Protein AF-A0AAX6I7D7-F1 (afdb_monomer_lite)

Structure (mmCIF, N/CA/C/O backbone):
d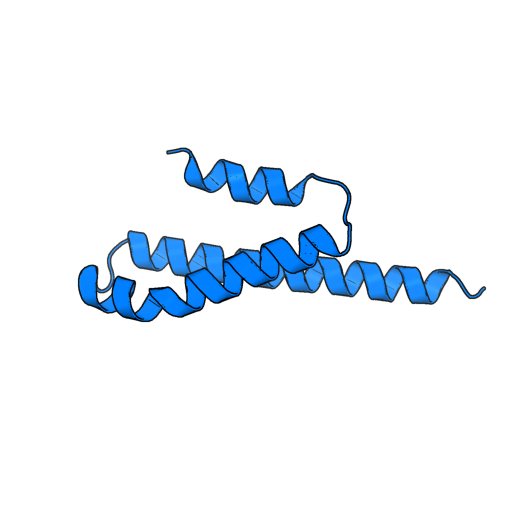ata_AF-A0AAX6I7D7-F1
#
_entry.id   AF-A0AAX6I7D7-F1
#
loop_
_atom_site.group_PDB
_atom_site.id
_atom_site.type_symbol
_atom_site.label_atom_id
_atom_site.label_alt_id
_atom_site.label_comp_id
_atom_site.label_asym_id
_atom_site.label_entity_id
_atom_site.label_seq_id
_atom_site.pdbx_PDB_ins_code
_atom_site.Cartn_x
_atom_site.Cartn_y
_atom_site.Cartn_z
_atom_site.occupancy
_atom_site.B_iso_or_equiv
_atom_site.auth_seq_id
_atom_site.auth_comp_id
_atom_site.auth_asym_id
_atom_site.auth_atom_id
_atom_site.pdbx_PDB_model_num
ATOM 1 N N . MET A 1 1 ? 4.043 15.930 -9.107 1.00 43.31 1 MET A N 1
ATOM 2 C CA . MET A 1 1 ? 3.663 14.503 -9.111 1.00 43.31 1 MET A CA 1
ATOM 3 C C . MET A 1 1 ? 2.684 14.268 -7.968 1.00 43.31 1 MET A C 1
ATOM 5 O O . MET A 1 1 ? 3.037 14.544 -6.834 1.00 43.31 1 MET A O 1
ATOM 9 N N . GLN A 1 2 ? 1.432 13.912 -8.270 1.00 57.91 2 GLN A N 1
ATOM 10 C CA . GLN A 1 2 ? 0.281 13.998 -7.346 1.00 57.91 2 GLN A CA 1
ATOM 11 C C . GLN A 1 2 ? -0.134 12.653 -6.715 1.00 57.91 2 GLN A C 1
ATOM 13 O O . GLN A 1 2 ? -1.009 12.639 -5.855 1.00 57.91 2 GLN A O 1
ATOM 18 N N . LEU A 1 3 ? 0.501 11.541 -7.100 1.00 53.88 3 LEU A N 1
ATOM 19 C CA . LEU A 1 3 ? 0.142 10.187 -6.657 1.00 53.88 3 LEU A CA 1
ATOM 20 C C . LEU A 1 3 ? 0.347 9.975 -5.141 1.00 53.88 3 LEU A C 1
ATOM 22 O O . LEU A 1 3 ? -0.489 9.363 -4.482 1.00 53.88 3 LEU A O 1
ATOM 26 N N . LEU A 1 4 ? 1.389 10.583 -4.563 1.00 49.03 4 LEU A N 1
ATOM 27 C CA . LEU A 1 4 ? 1.708 10.511 -3.128 1.00 49.03 4 LEU A CA 1
ATOM 28 C C . LEU A 1 4 ? 0.700 11.250 -2.225 1.00 49.03 4 LEU A C 1
ATOM 30 O O . LEU A 1 4 ? 0.573 10.915 -1.051 1.00 49.03 4 LEU A O 1
ATOM 34 N N . ASN A 1 5 ? -0.068 12.208 -2.762 1.00 54.12 5 ASN A N 1
ATOM 35 C CA . ASN A 1 5 ? -1.074 12.946 -1.984 1.00 54.12 5 ASN A CA 1
ATOM 36 C C . ASN A 1 5 ? -2.325 12.110 -1.670 1.00 54.12 5 ASN A C 1
ATOM 38 O O . ASN A 1 5 ? -3.059 12.437 -0.738 1.00 54.12 5 ASN A O 1
ATOM 42 N N . PHE A 1 6 ? -2.598 11.045 -2.433 1.00 58.72 6 PHE A N 1
ATOM 43 C CA . PHE A 1 6 ? -3.798 10.232 -2.220 1.00 58.72 6 PHE A CA 1
ATOM 44 C C . PHE A 1 6 ? -3.642 9.297 -1.012 1.00 58.72 6 PHE A C 1
ATOM 46 O O . PHE A 1 6 ? -4.569 9.163 -0.215 1.00 58.72 6 PHE A O 1
ATOM 53 N N . GLY A 1 7 ? -2.444 8.732 -0.824 1.00 55.38 7 GLY A N 1
ATOM 54 C CA . GLY A 1 7 ? -2.108 7.900 0.337 1.00 55.38 7 GLY A CA 1
ATOM 55 C C . GLY A 1 7 ? -2.183 8.668 1.661 1.00 55.38 7 GLY A C 1
ATOM 56 O O . GLY A 1 7 ? -2.811 8.194 2.605 1.00 55.38 7 GLY A O 1
ATOM 57 N N . ASP A 1 8 ? -1.650 9.894 1.712 1.00 53.44 8 ASP A N 1
ATOM 58 C CA . ASP A 1 8 ? -1.739 10.752 2.906 1.00 53.44 8 ASP A CA 1
ATOM 59 C C . ASP A 1 8 ? -3.179 11.216 3.191 1.00 53.44 8 ASP A C 1
ATOM 61 O O . ASP A 1 8 ? -3.619 11.234 4.343 1.00 53.44 8 ASP A O 1
ATOM 65 N N . ALA A 1 9 ? -3.974 11.515 2.158 1.00 60.47 9 ALA A N 1
ATOM 66 C CA . ALA A 1 9 ? -5.389 11.857 2.324 1.00 60.47 9 ALA A CA 1
ATOM 67 C C . ALA A 1 9 ? -6.216 10.668 2.856 1.00 60.47 9 ALA A C 1
ATOM 69 O O . ALA A 1 9 ? -7.083 10.836 3.725 1.00 60.47 9 ALA A O 1
ATOM 70 N N . ILE A 1 10 ? -5.900 9.449 2.401 1.00 55.34 10 ILE A N 1
ATOM 71 C CA . ILE A 1 10 ? -6.435 8.208 2.967 1.00 55.34 10 ILE A CA 1
ATOM 72 C C . ILE A 1 10 ? -5.858 7.940 4.359 1.00 55.34 10 ILE A C 1
ATOM 74 O O . ILE A 1 10 ? -6.509 7.260 5.130 1.00 55.34 10 ILE A O 1
ATOM 78 N N . ALA A 1 11 ? -4.742 8.508 4.802 1.00 52.91 11 ALA A N 1
ATOM 79 C CA . ALA A 1 11 ? -4.299 8.341 6.190 1.00 52.91 11 ALA A CA 1
ATOM 80 C C . ALA A 1 11 ? -5.126 9.198 7.180 1.00 52.91 11 ALA A C 1
ATOM 82 O O . ALA A 1 11 ? -5.443 8.748 8.282 1.00 52.91 11 ALA A O 1
ATOM 83 N N . ILE A 1 12 ? -5.605 10.378 6.762 1.00 56.94 12 ILE A N 1
ATOM 84 C CA . ILE A 1 12 ? -6.141 11.427 7.662 1.00 56.94 12 ILE A CA 1
ATOM 85 C C . ILE A 1 12 ? -7.652 11.302 7.992 1.00 56.94 12 ILE A C 1
ATOM 87 O O . ILE A 1 12 ? -8.105 11.787 9.028 1.00 56.94 12 ILE A O 1
ATOM 91 N N . GLY A 1 13 ? -8.467 10.621 7.173 1.00 54.72 13 GLY A N 1
ATOM 92 C CA . GLY A 1 13 ? -9.920 10.476 7.430 1.00 54.72 13 GLY A CA 1
ATOM 93 C C . GLY A 1 13 ? -10.304 9.620 8.660 1.00 54.72 13 GLY A C 1
ATOM 94 O O . GLY A 1 13 ? -9.534 8.760 9.091 1.00 54.72 13 GLY A O 1
ATOM 95 N N . ARG A 1 14 ? -11.518 9.791 9.216 1.00 49.25 14 ARG A N 1
ATOM 96 C CA . ARG A 1 14 ? -12.055 8.933 10.302 1.00 49.25 14 ARG A CA 1
ATOM 97 C C . ARG A 1 14 ? -11.912 7.447 9.937 1.00 49.25 14 ARG A C 1
ATOM 99 O O . ARG A 1 14 ? -12.358 7.028 8.874 1.00 4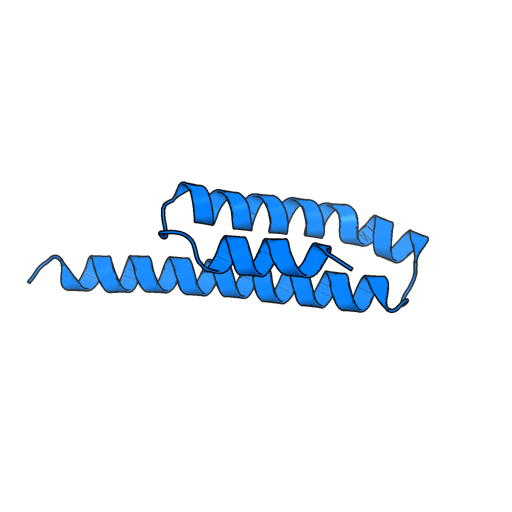9.25 14 ARG A O 1
ATOM 106 N N . ARG A 1 15 ? -11.294 6.663 10.824 1.00 55.03 15 ARG A N 1
ATOM 107 C CA . ARG A 1 15 ? -11.083 5.215 10.669 1.00 55.03 15 ARG A CA 1
ATOM 108 C C . ARG A 1 15 ? -12.438 4.486 10.745 1.00 55.03 15 ARG A C 1
ATOM 110 O O . ARG A 1 15 ? -12.936 4.247 11.841 1.00 55.03 15 ARG A O 1
ATOM 117 N N . SER A 1 16 ? -13.055 4.200 9.595 1.00 59.16 16 SER A N 1
ATOM 118 C CA . SER A 1 16 ? -14.198 3.279 9.455 1.00 59.16 16 SER A CA 1
ATOM 119 C C . SER A 1 16 ? -13.728 1.974 8.806 1.00 59.16 16 SER A C 1
ATOM 121 O O . SER A 1 16 ? -12.692 1.955 8.137 1.00 59.16 16 SER A O 1
ATOM 123 N N . SER A 1 17 ? -14.479 0.886 8.981 1.00 57.72 17 SER A N 1
ATOM 124 C CA . SER A 1 17 ? -14.218 -0.402 8.318 1.00 57.72 17 SER A CA 1
ATOM 125 C C . SER A 1 17 ? -14.050 -0.252 6.800 1.00 57.72 17 SER A C 1
ATOM 127 O O . SER A 1 17 ? -13.150 -0.847 6.221 1.00 57.72 17 SER A O 1
ATOM 129 N N . GLU A 1 18 ? -14.816 0.631 6.157 1.00 63.00 18 GLU A N 1
ATOM 130 C CA . GLU A 1 18 ? -14.711 0.932 4.719 1.00 63.00 18 GLU A CA 1
ATOM 131 C C . GLU A 1 18 ? -13.354 1.515 4.302 1.00 63.00 18 GLU A C 1
ATOM 133 O O . GLU A 1 18 ? -12.979 1.438 3.134 1.00 63.00 18 GLU A O 1
ATOM 138 N N . LYS A 1 19 ? -12.631 2.153 5.225 1.00 67.81 19 LYS A N 1
ATOM 139 C CA . LYS A 1 19 ? -11.309 2.728 4.966 1.00 67.81 19 LYS A CA 1
ATOM 140 C C . LYS A 1 19 ? -10.221 1.658 5.006 1.00 67.81 19 LYS A C 1
ATOM 142 O O . LYS A 1 19 ? -9.299 1.712 4.205 1.00 67.81 19 LYS A O 1
ATOM 147 N N . LEU A 1 20 ? -10.368 0.675 5.898 1.00 74.25 20 LEU A N 1
ATOM 148 C CA . LEU A 1 20 ? -9.521 -0.517 5.939 1.00 74.25 20 LEU A CA 1
ATOM 149 C C . LEU A 1 20 ? -9.694 -1.341 4.661 1.00 74.25 20 LEU A C 1
ATOM 151 O O . LEU A 1 20 ? -8.700 -1.666 4.023 1.00 74.25 20 LEU A O 1
ATOM 155 N N . PHE A 1 21 ? -10.944 -1.603 4.261 1.00 76.50 21 PHE A N 1
ATOM 156 C CA . PHE A 1 21 ? -11.232 -2.323 3.019 1.00 76.50 21 PHE A CA 1
ATOM 157 C C . PHE A 1 21 ? -10.659 -1.602 1.799 1.00 76.50 21 PHE A C 1
ATOM 159 O O . PHE A 1 21 ? -9.992 -2.231 0.998 1.00 76.50 21 PHE A O 1
ATOM 166 N N . ARG A 1 22 ? -10.768 -0.270 1.722 1.00 81.56 22 ARG A N 1
ATOM 167 C CA . ARG A 1 22 ? -10.147 0.496 0.629 1.00 81.56 22 ARG A CA 1
ATOM 168 C C . ARG A 1 22 ? -8.617 0.410 0.585 1.00 81.56 22 ARG A C 1
ATOM 170 O O . ARG A 1 22 ? -8.055 0.398 -0.502 1.00 81.56 22 ARG A O 1
ATOM 177 N N . ILE A 1 23 ? -7.937 0.381 1.736 1.00 81.56 23 ILE A N 1
ATOM 178 C CA . ILE A 1 23 ? -6.472 0.206 1.779 1.00 81.56 23 ILE A CA 1
ATOM 179 C C . ILE A 1 23 ? -6.097 -1.214 1.335 1.00 81.56 23 ILE A C 1
ATOM 181 O O . ILE A 1 23 ? -5.132 -1.371 0.593 1.00 81.56 23 ILE A O 1
ATOM 185 N N . LEU A 1 24 ? -6.866 -2.223 1.757 1.00 84.62 24 LEU A N 1
ATOM 186 C CA . LEU A 1 24 ? -6.686 -3.612 1.328 1.00 84.62 24 LEU A CA 1
ATOM 187 C C . LEU A 1 24 ? -6.914 -3.770 -0.179 1.00 84.62 24 LEU A C 1
ATOM 189 O O . LEU A 1 24 ? -6.046 -4.308 -0.849 1.00 84.62 24 LEU A O 1
ATOM 193 N N . ASP A 1 25 ? -7.989 -3.198 -0.726 1.00 87.88 25 ASP A N 1
ATOM 194 C CA . ASP A 1 25 ? -8.272 -3.234 -2.166 1.00 87.88 25 ASP A CA 1
ATOM 195 C C . ASP A 1 25 ? -7.111 -2.630 -2.976 1.00 87.88 25 ASP A C 1
ATOM 197 O O . ASP A 1 25 ? -6.695 -3.174 -3.996 1.00 87.88 25 ASP A O 1
ATOM 201 N N . MET A 1 26 ? -6.548 -1.505 -2.516 1.00 88.81 26 MET A N 1
ATOM 202 C CA . MET A 1 26 ? -5.392 -0.884 -3.172 1.00 88.81 26 MET A CA 1
ATOM 203 C C . MET A 1 26 ? -4.118 -1.722 -3.044 1.00 88.81 26 MET A C 1
ATOM 205 O O . MET A 1 26 ? -3.329 -1.762 -3.987 1.00 88.81 26 MET A O 1
ATOM 209 N N . TYR A 1 27 ? -3.902 -2.362 -1.892 1.00 89.31 27 TYR A N 1
ATOM 210 C CA . TYR A 1 27 ? -2.772 -3.263 -1.681 1.00 89.31 27 TYR A CA 1
ATOM 211 C C . TYR A 1 27 ? -2.856 -4.469 -2.621 1.00 89.31 27 TYR A C 1
ATOM 213 O O . TYR A 1 27 ? -1.881 -4.769 -3.306 1.00 89.31 27 TYR A O 1
ATOM 221 N N . ASP A 1 28 ? -4.026 -5.102 -2.704 1.00 90.75 28 ASP A N 1
ATOM 222 C CA . ASP A 1 28 ? -4.256 -6.294 -3.519 1.00 90.75 28 ASP A CA 1
ATOM 223 C C . ASP A 1 28 ? -4.078 -5.992 -5.010 1.00 90.75 28 ASP A C 1
ATOM 225 O O . ASP A 1 28 ? -3.325 -6.689 -5.690 1.00 90.75 28 ASP A O 1
ATOM 229 N N . VAL A 1 29 ? -4.676 -4.901 -5.506 1.00 93.56 29 VAL A N 1
ATOM 230 C CA . VAL A 1 29 ? -4.529 -4.486 -6.911 1.00 93.56 29 VAL A CA 1
ATOM 231 C C . VAL A 1 29 ? -3.075 -4.160 -7.245 1.00 93.56 29 VAL A C 1
ATOM 233 O O . VAL A 1 29 ? -2.585 -4.555 -8.301 1.00 93.56 29 VAL A O 1
ATOM 236 N N . LEU A 1 30 ? -2.361 -3.448 -6.366 1.00 91.19 30 LEU A N 1
ATOM 237 C CA . LEU A 1 30 ? -0.959 -3.112 -6.614 1.00 91.19 30 LEU A CA 1
ATOM 238 C C . LEU A 1 30 ? -0.080 -4.370 -6.620 1.00 91.19 30 LEU A C 1
ATOM 240 O O . LEU A 1 30 ? 0.793 -4.501 -7.474 1.00 91.19 30 LEU A O 1
ATOM 244 N N . LEU A 1 31 ? -0.334 -5.311 -5.709 1.00 93.19 31 LEU A N 1
ATOM 245 C CA . LEU A 1 31 ? 0.376 -6.585 -5.645 1.00 93.19 31 LEU A CA 1
ATOM 246 C C . LEU A 1 31 ? 0.126 -7.444 -6.895 1.00 93.19 31 LEU A C 1
ATOM 248 O O . LEU A 1 31 ? 1.065 -8.065 -7.393 1.00 93.19 31 LEU A O 1
ATOM 252 N N . GLU A 1 32 ? -1.104 -7.446 -7.415 1.00 95.44 32 GLU A N 1
ATOM 253 C CA . GLU A 1 32 ? -1.496 -8.164 -8.633 1.00 95.44 32 GLU A CA 1
ATOM 254 C C . GLU A 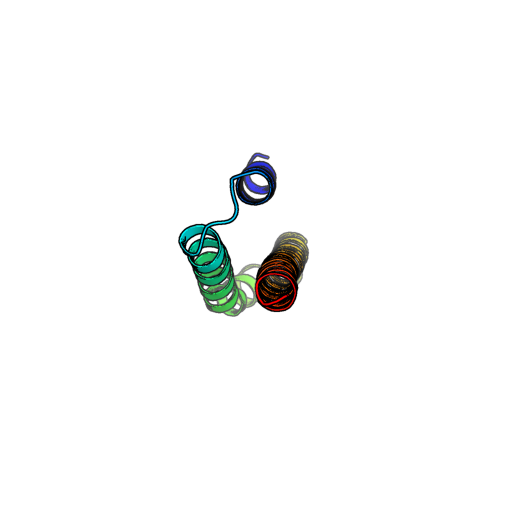1 32 ? -0.743 -7.656 -9.868 1.00 95.44 32 GLU A C 1
ATOM 256 O O . GLU A 1 32 ? -0.249 -8.462 -10.654 1.00 95.44 32 GLU A O 1
ATOM 261 N N . VAL A 1 33 ? -0.583 -6.335 -10.012 1.00 92.88 33 VAL A N 1
ATOM 262 C CA . VAL A 1 33 ? 0.083 -5.734 -11.184 1.00 92.88 33 VAL A CA 1
ATOM 263 C C . VAL A 1 33 ? 1.608 -5.646 -11.053 1.00 92.88 33 VAL A C 1
ATOM 265 O O . VAL A 1 33 ? 2.299 -5.386 -12.039 1.00 92.88 33 VAL A O 1
ATOM 268 N N . MET A 1 34 ? 2.179 -5.869 -9.862 1.00 92.81 34 MET A N 1
ATOM 269 C CA . MET A 1 34 ? 3.632 -5.777 -9.649 1.00 92.81 34 MET A CA 1
ATOM 270 C C . MET A 1 34 ? 4.487 -6.672 -10.561 1.00 92.81 34 MET A C 1
ATOM 272 O O . MET A 1 34 ? 5.555 -6.213 -10.976 1.00 92.81 34 MET A O 1
ATOM 276 N N . PRO A 1 35 ? 4.105 -7.925 -10.873 1.00 93.31 35 PRO A N 1
ATOM 277 C CA . PRO A 1 35 ? 4.853 -8.759 -11.808 1.00 93.31 35 PRO A CA 1
ATOM 278 C C . PRO A 1 35 ? 4.924 -8.143 -13.209 1.00 93.31 35 PRO A C 1
ATOM 280 O O . PRO A 1 35 ? 6.008 -8.085 -13.781 1.00 93.31 35 PRO A O 1
ATOM 283 N N . GLU A 1 36 ? 3.807 -7.614 -13.715 1.00 93.75 36 GLU A N 1
ATOM 284 C CA . GLU A 1 36 ? 3.736 -6.955 -15.027 1.00 93.75 36 GLU A CA 1
ATOM 285 C C . GLU A 1 36 ? 4.568 -5.669 -15.049 1.00 93.75 36 GLU A C 1
ATOM 287 O O . GLU A 1 36 ? 5.293 -5.399 -16.006 1.00 93.75 36 GLU A O 1
ATOM 292 N N . LEU A 1 37 ? 4.532 -4.896 -13.960 1.00 90.56 37 LEU A N 1
ATOM 293 C CA . LEU A 1 37 ? 5.389 -3.723 -13.809 1.00 90.56 37 LEU A CA 1
ATOM 294 C C . LEU A 1 37 ? 6.872 -4.118 -13.818 1.00 90.56 37 LEU A C 1
ATOM 296 O O . LEU A 1 37 ? 7.663 -3.491 -14.520 1.00 90.56 37 LEU A O 1
ATOM 300 N N . LYS A 1 38 ? 7.261 -5.164 -13.080 1.00 92.69 38 LYS A N 1
ATOM 301 C CA . LYS A 1 38 ? 8.644 -5.673 -13.058 1.00 92.69 38 LYS A CA 1
ATOM 302 C C . LYS A 1 38 ? 9.082 -6.212 -14.418 1.00 92.69 38 LYS A C 1
ATOM 304 O O . LYS A 1 38 ? 10.244 -6.052 -14.775 1.00 92.69 38 LYS A O 1
ATOM 309 N N . GLU A 1 39 ? 8.180 -6.815 -15.184 1.00 93.62 39 GLU A N 1
ATOM 310 C CA . GLU A 1 39 ? 8.462 -7.257 -16.551 1.00 93.62 39 GLU A CA 1
ATOM 311 C C . GLU A 1 39 ? 8.687 -6.066 -17.494 1.00 93.62 39 GLU A C 1
ATOM 313 O O . GLU A 1 39 ? 9.656 -6.054 -18.251 1.00 93.62 39 GLU A O 1
ATOM 318 N N . LEU A 1 40 ? 7.834 -5.040 -17.415 1.00 92.00 40 LEU A N 1
ATOM 319 C CA . LEU A 1 40 ? 7.879 -3.888 -18.315 1.00 92.00 40 LEU A CA 1
ATOM 320 C C . LEU A 1 40 ? 9.008 -2.898 -17.982 1.00 92.00 40 LEU A C 1
ATOM 322 O O . LEU A 1 40 ? 9.624 -2.336 -18.887 1.00 92.00 40 LEU A O 1
ATOM 326 N N . PHE A 1 41 ? 9.273 -2.673 -16.694 1.00 89.31 41 PHE A N 1
ATOM 327 C CA . PHE A 1 41 ? 10.197 -1.644 -16.202 1.00 89.31 41 PHE A CA 1
ATOM 328 C C . PHE A 1 41 ? 11.455 -2.217 -15.529 1.00 89.31 41 PHE A C 1
ATOM 330 O O . PHE A 1 41 ? 12.367 -1.468 -15.183 1.00 89.31 41 PHE A O 1
ATOM 337 N N . GLY A 1 42 ? 11.556 -3.534 -15.334 1.00 86.06 42 GLY A N 1
ATOM 338 C CA . GLY A 1 42 ? 12.735 -4.168 -14.745 1.00 86.06 42 GLY A CA 1
ATOM 339 C C . GLY A 1 42 ? 12.982 -3.742 -13.295 1.00 86.06 42 GLY A C 1
ATOM 340 O O . GLY A 1 42 ? 12.169 -3.993 -12.411 1.00 86.06 42 GLY A O 1
ATOM 341 N N . SER A 1 43 ? 14.138 -3.125 -13.040 1.00 81.06 43 SER A N 1
ATOM 342 C CA . SER A 1 43 ? 14.545 -2.611 -11.722 1.00 81.06 43 SER A CA 1
ATOM 343 C C . SER A 1 43 ? 14.604 -1.079 -11.682 1.00 81.06 43 SER A C 1
ATOM 345 O O . SER A 1 43 ? 15.444 -0.510 -10.984 1.00 81.06 43 SER A O 1
ATOM 347 N N . ASP A 1 44 ? 13.779 -0.410 -12.488 1.00 89.69 44 ASP A N 1
ATOM 348 C CA . ASP A 1 44 ? 13.712 1.050 -12.540 1.00 89.69 44 ASP A CA 1
ATOM 349 C C . ASP A 1 44 ? 13.169 1.640 -11.222 1.00 89.69 44 ASP A C 1
ATOM 351 O O . ASP A 1 44 ? 12.515 0.962 -10.424 1.00 89.69 44 ASP A O 1
ATOM 355 N N . PHE A 1 45 ? 13.407 2.932 -11.009 1.00 87.69 45 PHE A N 1
ATOM 356 C CA . PHE A 1 45 ? 12.941 3.711 -9.861 1.00 87.69 45 PHE A CA 1
ATOM 357 C C . PHE A 1 45 ? 11.436 3.535 -9.598 1.00 87.69 45 PHE A C 1
ATOM 359 O O . PHE A 1 45 ? 1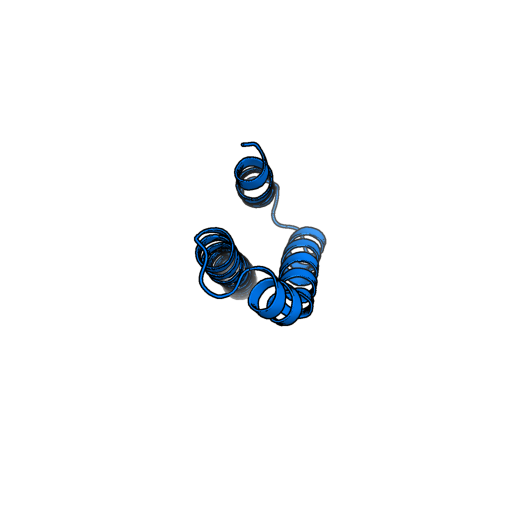1.009 3.481 -8.449 1.00 87.69 45 PHE A O 1
ATOM 366 N N . ILE A 1 46 ? 10.638 3.358 -10.655 1.00 87.19 46 ILE A N 1
ATOM 367 C CA . ILE A 1 46 ? 9.189 3.113 -10.578 1.00 87.19 46 ILE A CA 1
ATOM 368 C C . ILE A 1 46 ? 8.862 1.854 -9.758 1.00 87.19 46 ILE A C 1
ATOM 370 O O . ILE A 1 46 ? 7.900 1.853 -8.994 1.00 87.19 46 ILE A O 1
ATOM 374 N N . ILE A 1 47 ? 9.662 0.793 -9.885 1.00 92.38 47 ILE A N 1
ATOM 375 C CA . ILE A 1 47 ? 9.459 -0.468 -9.159 1.00 92.38 47 ILE A CA 1
ATOM 376 C C . ILE A 1 47 ? 9.817 -0.318 -7.690 1.00 92.38 47 ILE A C 1
ATOM 378 O O . ILE A 1 47 ? 9.109 -0.847 -6.841 1.00 92.38 47 ILE A O 1
ATOM 382 N N . VAL A 1 48 ? 10.880 0.432 -7.395 1.00 91.25 48 VAL A N 1
ATOM 383 C CA . VAL A 1 48 ? 11.280 0.737 -6.016 1.00 91.25 48 VAL A CA 1
ATOM 384 C C . VAL A 1 48 ? 10.190 1.543 -5.310 1.00 91.25 48 VAL A C 1
ATOM 386 O O . VAL A 1 48 ? 9.803 1.203 -4.197 1.00 91.25 48 VAL A O 1
ATOM 389 N N . GLU A 1 49 ? 9.641 2.559 -5.976 1.00 90.81 49 GLU A N 1
ATOM 390 C CA . GLU A 1 49 ? 8.529 3.354 -5.443 1.00 90.81 49 GLU A CA 1
ATOM 391 C C . GLU A 1 49 ? 7.259 2.515 -5.240 1.00 90.81 49 GLU A C 1
ATOM 393 O O . GLU A 1 49 ? 6.580 2.653 -4.226 1.00 90.81 49 GLU A O 1
ATOM 398 N N . ALA A 1 50 ? 6.930 1.621 -6.176 1.00 89.88 50 ALA A N 1
ATOM 399 C CA . ALA A 1 50 ? 5.767 0.747 -6.040 1.00 89.88 50 ALA A CA 1
ATOM 400 C C . ALA A 1 50 ? 5.906 -0.237 -4.861 1.00 89.88 50 ALA A C 1
ATOM 402 O O . ALA A 1 50 ? 4.936 -0.471 -4.137 1.00 89.88 50 ALA A O 1
ATOM 403 N N . ASP A 1 51 ? 7.110 -0.768 -4.634 1.00 91.75 51 ASP A N 1
ATOM 404 C CA . ASP A 1 51 ? 7.416 -1.642 -3.496 1.00 91.75 51 ASP A CA 1
ATOM 405 C C . ASP A 1 51 ? 7.299 -0.880 -2.160 1.00 91.75 51 ASP A C 1
ATOM 407 O O . ASP A 1 51 ? 6.656 -1.363 -1.226 1.00 91.75 51 ASP A O 1
ATOM 411 N N . ASP A 1 52 ? 7.805 0.358 -2.088 1.00 92.50 52 ASP A N 1
ATOM 412 C CA . ASP A 1 52 ? 7.662 1.219 -0.902 1.00 92.50 52 ASP A CA 1
ATOM 413 C C . ASP A 1 52 ? 6.188 1.540 -0.596 1.00 92.50 52 ASP A C 1
ATOM 415 O O . ASP A 1 52 ? 5.741 1.484 0.555 1.00 92.50 52 ASP A O 1
ATOM 419 N N . ILE A 1 53 ? 5.383 1.797 -1.632 1.00 89.69 53 ILE A N 1
ATOM 420 C CA . ILE A 1 53 ? 3.937 2.005 -1.481 1.00 89.69 53 ILE A CA 1
ATOM 421 C C . ILE A 1 53 ? 3.258 0.748 -0.919 1.00 89.69 53 ILE A C 1
ATOM 423 O O . ILE A 1 53 ? 2.443 0.871 -0.000 1.00 89.69 53 ILE A O 1
ATOM 427 N N . LEU A 1 54 ? 3.594 -0.451 -1.412 1.00 90.56 54 LEU A N 1
ATOM 428 C CA . LEU A 1 54 ? 3.063 -1.709 -0.871 1.00 90.56 54 LEU A CA 1
ATOM 429 C C . LEU A 1 54 ? 3.392 -1.870 0.616 1.00 90.56 54 LEU A C 1
ATOM 431 O O . LEU A 1 54 ? 2.504 -2.202 1.408 1.00 90.56 54 LEU A O 1
ATOM 435 N N . VAL A 1 55 ? 4.637 -1.594 1.013 1.00 91.88 55 VAL A N 1
ATOM 436 C CA . VAL A 1 55 ? 5.059 -1.648 2.421 1.00 91.88 55 VAL A CA 1
ATOM 437 C C . VAL A 1 55 ? 4.206 -0.707 3.272 1.00 91.88 55 VAL A C 1
ATOM 439 O O . VAL A 1 55 ? 3.608 -1.139 4.260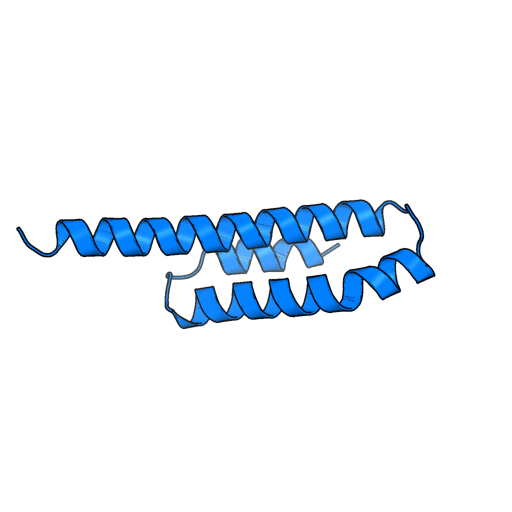 1.00 91.88 55 VAL A O 1
ATOM 442 N N . ARG A 1 56 ? 4.063 0.554 2.855 1.00 89.44 56 ARG A N 1
ATOM 443 C CA . ARG A 1 56 ? 3.296 1.571 3.593 1.00 89.44 56 ARG A CA 1
ATOM 444 C C . ARG A 1 56 ? 1.806 1.240 3.698 1.00 89.44 56 ARG A C 1
ATOM 446 O O . ARG A 1 56 ? 1.201 1.471 4.747 1.00 89.44 56 ARG A O 1
ATOM 453 N N . LEU A 1 57 ? 1.201 0.683 2.646 1.00 86.38 57 LEU A N 1
ATOM 454 C CA . LEU A 1 57 ? -0.185 0.202 2.681 1.00 86.38 57 LEU A CA 1
ATOM 455 C C . LEU A 1 57 ? -0.346 -0.931 3.709 1.00 86.38 57 LEU A C 1
ATOM 457 O O . LEU A 1 57 ? -1.257 -0.884 4.539 1.00 86.38 57 LEU A O 1
ATOM 461 N N . GLY A 1 58 ? 0.573 -1.902 3.721 1.00 87.88 58 GLY A N 1
ATOM 462 C CA . GLY A 1 58 ? 0.575 -2.994 4.700 1.00 87.88 58 GLY A CA 1
ATOM 463 C C . GLY A 1 58 ? 0.743 -2.509 6.146 1.00 87.88 58 GLY A C 1
ATOM 464 O O . GLY A 1 58 ? 0.059 -2.986 7.057 1.00 87.88 58 GLY A O 1
ATOM 465 N N . GLU A 1 59 ? 1.603 -1.517 6.376 1.00 89.38 59 GLU A N 1
ATOM 466 C CA . GLU A 1 59 ? 1.749 -0.872 7.685 1.00 89.38 59 GLU A CA 1
ATOM 467 C C . GLU A 1 59 ? 0.471 -0.146 8.122 1.00 89.38 59 GLU A C 1
ATOM 469 O O . GLU A 1 59 ? 0.050 -0.285 9.274 1.00 89.38 59 GLU A O 1
ATOM 474 N N . ALA A 1 60 ? -0.201 0.560 7.208 1.00 83.44 60 ALA A N 1
ATOM 475 C CA . ALA A 1 60 ? -1.461 1.243 7.491 1.00 83.44 60 ALA A CA 1
ATOM 476 C C . ALA A 1 60 ? -2.587 0.264 7.872 1.00 83.44 60 ALA A C 1
ATOM 478 O O . ALA A 1 60 ? -3.350 0.532 8.809 1.00 83.44 60 ALA A O 1
ATOM 479 N N . VAL A 1 61 ? -2.665 -0.894 7.205 1.00 85.50 61 VAL A N 1
ATOM 480 C CA . VAL A 1 61 ? -3.580 -1.992 7.565 1.00 85.50 61 VAL A CA 1
ATOM 481 C C . VAL A 1 61 ? -3.288 -2.488 8.979 1.00 85.50 61 VAL A C 1
ATOM 483 O O . VAL A 1 61 ? -4.191 -2.525 9.818 1.00 85.50 61 VAL A O 1
ATOM 486 N N . ARG A 1 62 ? -2.024 -2.818 9.279 1.00 85.75 62 ARG A N 1
ATOM 487 C CA . ARG A 1 62 ? -1.611 -3.324 10.601 1.00 85.75 62 ARG A CA 1
ATOM 488 C C . ARG A 1 62 ? -1.895 -2.320 11.715 1.00 85.75 62 ARG A C 1
ATOM 490 O O . ARG A 1 62 ? -2.448 -2.703 12.743 1.00 85.75 62 ARG A O 1
ATOM 497 N N . GLY A 1 63 ? -1.569 -1.044 11.507 1.00 84.25 63 GLY A N 1
ATOM 498 C CA . GLY A 1 63 ? -1.861 0.023 12.466 1.00 84.25 63 GLY A CA 1
ATOM 499 C C . GLY A 1 63 ? -3.360 0.169 12.725 1.00 84.25 63 GLY A C 1
ATOM 500 O O . GLY A 1 63 ? -3.791 0.262 13.871 1.00 84.25 63 GLY A O 1
ATOM 501 N N . THR A 1 64 ? -4.168 0.091 11.666 1.00 79.50 64 THR A N 1
ATOM 502 C CA . THR A 1 64 ? -5.629 0.156 11.773 1.00 79.50 64 THR A CA 1
ATOM 503 C C . THR A 1 64 ? -6.192 -1.026 12.568 1.00 79.50 64 THR A C 1
ATOM 505 O O . THR A 1 64 ? -6.997 -0.813 13.472 1.00 79.50 64 THR A O 1
ATOM 508 N N . ILE A 1 65 ? -5.751 -2.258 12.286 1.00 79.88 65 ILE A N 1
ATOM 509 C CA . ILE A 1 65 ? -6.188 -3.465 13.011 1.00 79.88 65 ILE A CA 1
ATOM 510 C C . ILE A 1 65 ? -5.791 -3.396 14.491 1.00 79.88 65 ILE A C 1
ATOM 512 O O . ILE A 1 65 ? -6.629 -3.654 15.355 1.00 79.88 65 ILE A O 1
ATOM 516 N N . ASN A 1 66 ? -4.548 -3.008 14.795 1.00 82.06 66 ASN A N 1
ATOM 517 C CA . ASN A 1 66 ? -4.076 -2.883 16.175 1.00 82.06 66 ASN A CA 1
ATOM 518 C C . ASN A 1 66 ? -4.915 -1.877 16.969 1.00 82.06 66 ASN A C 1
ATOM 520 O O . ASN A 1 66 ? -5.374 -2.196 18.063 1.00 82.06 66 ASN A O 1
ATOM 524 N N . GLU A 1 67 ? -5.203 -0.704 16.398 1.00 78.75 67 GLU A N 1
ATOM 525 C CA . GLU A 1 67 ? -6.067 0.288 17.045 1.00 78.75 67 GLU A CA 1
ATOM 526 C C . GLU A 1 67 ? -7.491 -0.238 17.304 1.00 78.75 67 GLU A C 1
ATOM 528 O O . GLU A 1 67 ? -8.093 0.097 18.327 1.00 78.75 67 GLU A O 1
ATOM 533 N N . PHE A 1 68 ? -8.051 -1.059 16.407 1.00 70.75 68 PHE A N 1
ATOM 534 C CA . PHE A 1 68 ? -9.354 -1.695 16.632 1.00 70.75 68 PHE A CA 1
ATOM 535 C C . PHE A 1 68 ? -9.307 -2.714 17.781 1.00 70.75 68 PHE A C 1
ATOM 537 O O . PHE A 1 68 ? -10.180 -2.681 18.651 1.00 70.75 68 PHE A O 1
ATOM 544 N N . CYS A 1 69 ? -8.281 -3.566 17.836 1.00 71.50 69 CYS A N 1
ATOM 545 C CA . CYS A 1 69 ? -8.091 -4.533 18.923 1.00 71.50 69 CYS A CA 1
ATOM 546 C C . CYS A 1 69 ? -7.872 -3.848 20.287 1.00 71.50 69 CYS A C 1
ATOM 548 O O . CYS A 1 69 ? -8.451 -4.251 21.299 1.00 71.50 69 CYS A O 1
ATOM 550 N N . GLU A 1 70 ? -7.087 -2.770 20.327 1.00 71.69 70 GLU A N 1
ATOM 551 C CA . GLU A 1 70 ? -6.835 -1.997 21.550 1.00 71.69 70 GLU A CA 1
ATOM 552 C C . GLU A 1 70 ? -8.082 -1.263 22.065 1.00 71.69 70 GLU A C 1
ATOM 554 O O . GLU A 1 70 ? -8.261 -1.089 23.270 1.00 71.69 70 GLU A O 1
ATOM 559 N N . ARG A 1 71 ? -8.980 -0.834 21.171 1.00 60.22 71 ARG A N 1
ATOM 560 C CA . ARG A 1 71 ? -10.256 -0.223 21.572 1.00 60.22 71 ARG A CA 1
ATOM 561 C C . ARG A 1 71 ? -11.271 -1.252 22.061 1.00 60.22 71 ARG A C 1
ATOM 563 O O . ARG A 1 71 ? -11.993 -0.955 23.007 1.00 60.22 71 ARG A O 1
ATOM 570 N N . GLY A 1 72 ? -11.296 -2.449 21.472 1.00 56.72 72 GLY A N 1
ATOM 571 C CA . GLY A 1 72 ? -12.144 -3.552 21.937 1.00 56.72 72 GLY A CA 1
ATOM 572 C C . GLY A 1 72 ? -11.795 -4.015 23.355 1.00 56.72 72 GLY A C 1
ATOM 573 O O . GLY A 1 72 ? -12.679 -4.314 24.142 1.00 56.72 72 GLY A O 1
ATOM 574 N N . THR A 1 73 ? -10.514 -3.977 23.722 1.00 54.16 73 THR A N 1
ATOM 575 C CA . THR A 1 73 ? -10.031 -4.388 25.056 1.00 54.16 73 THR A CA 1
ATOM 576 C C . THR A 1 73 ? -10.243 -3.349 26.164 1.00 54.16 73 THR A C 1
ATOM 578 O O . THR A 1 73 ? -10.156 -3.695 27.339 1.00 54.16 73 THR A O 1
ATOM 581 N N . LYS A 1 74 ? -10.549 -2.088 25.825 1.00 57.62 74 LYS A N 1
ATOM 582 C CA . LYS A 1 74 ? -10.874 -1.021 26.795 1.00 57.62 74 LYS A CA 1
ATOM 583 C C . LYS A 1 74 ? -12.378 -0.767 26.970 1.00 57.62 74 LYS A C 1
ATOM 585 O O . LYS A 1 74 ? -12.736 0.066 27.795 1.00 57.62 74 LYS A O 1
ATOM 590 N N . GLY A 1 75 ? -13.235 -1.435 26.196 1.00 50.22 75 GLY A N 1
ATOM 591 C CA . GLY A 1 75 ? -14.695 -1.269 26.244 1.00 50.22 75 GLY A CA 1
A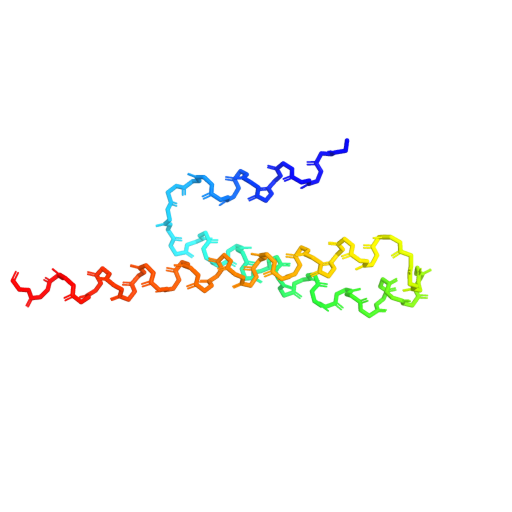TOM 592 C C . GLY A 1 75 ? -15.428 -2.156 27.258 1.00 50.22 75 GLY A C 1
ATOM 593 O O . GLY A 1 75 ? -16.616 -1.933 27.465 1.00 50.22 75 GLY A O 1
ATOM 594 N N . ASP A 1 76 ? -14.733 -3.106 27.893 1.00 49.59 76 ASP A N 1
ATOM 595 C CA . ASP A 1 76 ? -15.310 -4.114 28.802 1.00 49.59 76 ASP A CA 1
ATOM 596 C C . ASP A 1 76 ? -14.834 -3.968 30.271 1.00 49.59 76 ASP A C 1
ATOM 598 O O . ASP A 1 76 ? -14.717 -4.961 30.994 1.00 49.59 76 ASP A O 1
ATOM 602 N N . LEU A 1 77 ? -14.542 -2.742 30.732 1.00 42.56 77 LEU A N 1
ATOM 603 C CA . LEU A 1 77 ? -14.263 -2.428 32.147 1.00 42.56 77 LEU A CA 1
ATOM 604 C C . LEU A 1 77 ? -15.143 -1.286 32.661 1.00 42.56 77 LEU A C 1
ATOM 606 O O . LEU A 1 77 ? -15.152 -0.216 32.011 1.00 42.56 77 LEU A O 1
#

pLDDT: mean 76.2, std 16.3, range [42.56, 95.44]

InterPro domains:
  IPR004140 Exocyst complex component Exo70 [PTHR12542] (1-69)
  IPR016159 Cullin repeat-like-containing domain superfamily [SSF74788] (1-71)
  IPR046364 Exocyst complex subunit Exo70, C-terminal [PF03081] (1-70)

Organism: Iris pallida (NCBI:txid29817)

Sequence (77 aa):
MQLLNFGDAIAIGRRSSEKLFRILDMYDVLLEVMPELKELFGSDFIIVEADDILVRLGEAVRGTINEFCERGTKGDL

Radius of gyration: 15.27 Å; chains: 1; bounding box: 30×23×50 Å

Secondary structure (DSSP, 8-state):
--THHHHHHHHHS---HHHHHHHHHHHHHHHHHHHHHHHHHTT-HHHHHHHHHHHHHHHHHHHHHHHHHHHHTTS--

Foldseek 3Di:
DCPVVVVVVLLPDDLDPVSLVVLVVVLVVLVVCLVVCCVVPPPDPVSVVSVVSNVVSVVSNVVSVVVVVVVVVVPPD